Protein AF-A0A914LZ44-F1 (afdb_monomer_lite)

pLDDT: mean 82.4, std 18.2, range [41.75, 98.56]

Secondary structure (DSSP, 8-state):
---HHHHHHHHHHHHHHHHHHHHHHHHHHHHHHHHHHHHHHHHHHHHHHHT-HHHHT--S---HHHHHHHHHHHHHHHHHHHHHTTS----

Radius of gyration: 29.41 Å; chains: 1; bounding box: 49×22×104 Å

InterPro domains:
  IPR011598 Myc-type, basic helix-loop-helix (bHLH) domain [PF00010] (28-78)
  IPR011598 Myc-type, basic helix-loop-helix (bHLH) domain [PS50888] (25-78)
  IPR011598 Myc-type, basic helix-loop-helix (bHLH) domain [SM00353] (31-84)
  IPR036638 Helix-loop-helix DNA-binding domain superfamily [G3DSA:4.10.280.10] (27-90)
  IPR036638 Helix-loop-helix DNA-binding domain superfamily [SSF47459] (29-87)
  IPR050283 E-box Binding Transcriptional Regulators [PTHR23349] (17-88)

Sequence (91 aa):
MINLNKQTKFNRLQTKKTIQKKTITCVERRNARERTRVHTVNHAFLQLKRMLPSLAKNVKRVSKLKILRTSIQYIYQLISILGQTTQKSDG

Organism: Meloidogyne incognita (NCBI:txid6306)

Foldseek 3Di:
DDDPPVVVVVVVVVVVVVVVVVVVVVVVVVVVVVVVVVVVVVVVLVVLQCPQPVRVPPPDDDDSVRSVVSSVVVVVVVVVVVVVVVPDDDD

Structure (mmCIF, N/CA/C/O backbone):
data_AF-A0A914LZ44-F1
#
_entry.id   AF-A0A914LZ44-F1
#
loop_
_atom_site.group_PDB
_atom_site.id
_atom_site.type_symbol
_atom_site.label_atom_id
_atom_site.label_alt_id
_atom_site.label_comp_id
_atom_site.label_asym_id
_atom_site.label_entity_id
_atom_site.label_seq_id
_atom_site.pdbx_PDB_ins_code
_atom_site.Cartn_x
_atom_site.Cartn_y
_atom_site.Cartn_z
_atom_site.occupancy
_atom_site.B_iso_or_equiv
_atom_site.auth_seq_id
_atom_site.auth_comp_id
_atom_site.auth_asym_id
_atom_site.auth_atom_id
_atom_site.pdbx_PDB_model_num
ATOM 1 N N . MET A 1 1 ? 36.542 10.578 -60.660 1.00 47.28 1 MET A N 1
ATOM 2 C CA . MET A 1 1 ? 36.570 10.853 -59.202 1.00 47.28 1 MET A CA 1
ATOM 3 C C . MET A 1 1 ? 35.163 11.090 -58.639 1.00 47.28 1 MET A C 1
ATOM 5 O O . MET A 1 1 ? 34.846 12.208 -58.261 1.00 47.28 1 MET A O 1
ATOM 9 N N . ILE A 1 2 ? 34.294 10.076 -58.549 1.00 50.84 2 ILE A N 1
ATOM 10 C CA . ILE A 1 2 ? 32.994 10.233 -57.868 1.00 50.84 2 ILE A CA 1
ATOM 11 C C . ILE A 1 2 ? 32.608 8.889 -57.246 1.00 50.84 2 ILE A C 1
ATOM 13 O O . ILE A 1 2 ? 32.320 7.973 -58.002 1.00 50.84 2 ILE A O 1
ATOM 17 N N . ASN A 1 3 ? 32.626 8.766 -55.909 1.00 53.72 3 ASN A N 1
ATOM 18 C CA . ASN A 1 3 ? 31.556 8.155 -55.088 1.00 53.72 3 ASN A CA 1
ATOM 19 C C . ASN A 1 3 ? 31.920 8.083 -53.582 1.00 53.72 3 ASN A C 1
ATOM 21 O O . ASN A 1 3 ? 31.757 7.052 -52.938 1.00 53.72 3 ASN A O 1
ATOM 25 N N . LEU A 1 4 ? 32.396 9.181 -52.983 1.00 55.81 4 LEU A N 1
ATOM 26 C CA . LEU A 1 4 ? 32.585 9.241 -51.523 1.00 55.81 4 LEU A CA 1
ATOM 27 C C . LEU A 1 4 ? 31.267 9.552 -50.771 1.00 55.81 4 LEU A C 1
ATOM 29 O O . LEU A 1 4 ? 31.168 9.349 -49.566 1.00 55.81 4 LEU A O 1
ATOM 33 N N . ASN A 1 5 ? 30.219 10.001 -51.480 1.00 57.56 5 ASN A N 1
ATOM 34 C CA . ASN A 1 5 ? 28.978 10.524 -50.887 1.00 57.56 5 ASN A CA 1
ATOM 35 C C . ASN A 1 5 ? 27.856 9.485 -50.658 1.00 57.56 5 ASN A C 1
ATOM 37 O O . ASN A 1 5 ? 26.966 9.728 -49.840 1.00 57.56 5 ASN A O 1
ATOM 41 N N . LYS A 1 6 ? 27.852 8.331 -51.350 1.00 57.47 6 LYS A N 1
ATOM 42 C CA . LYS A 1 6 ? 26.872 7.255 -51.065 1.00 57.47 6 LYS A CA 1
ATOM 43 C C . LYS A 1 6 ? 27.286 6.420 -49.850 1.00 57.47 6 LYS A C 1
ATOM 45 O O . LYS A 1 6 ? 26.436 6.110 -49.015 1.00 57.47 6 LYS A O 1
ATOM 50 N N . GLN A 1 7 ? 28.584 6.139 -49.700 1.00 58.09 7 GLN A N 1
ATOM 51 C CA . GLN A 1 7 ? 29.123 5.375 -48.566 1.00 58.09 7 GLN A CA 1
ATOM 52 C C . GLN A 1 7 ? 28.923 6.114 -47.228 1.00 58.09 7 GLN A C 1
ATOM 54 O O . GLN A 1 7 ? 28.521 5.515 -46.230 1.00 58.09 7 GLN A O 1
ATOM 59 N N . THR A 1 8 ? 29.121 7.438 -47.208 1.00 59.00 8 THR A N 1
ATOM 60 C CA . THR A 1 8 ? 28.934 8.281 -46.012 1.00 59.00 8 THR A CA 1
ATOM 61 C C . THR A 1 8 ? 27.473 8.364 -45.567 1.00 59.00 8 THR A C 1
ATOM 63 O O . THR A 1 8 ? 27.191 8.289 -44.368 1.00 59.00 8 THR A O 1
ATOM 66 N N . LYS A 1 9 ? 26.520 8.458 -46.506 1.00 60.97 9 LYS A N 1
ATOM 67 C CA . LYS A 1 9 ? 25.079 8.435 -46.194 1.00 60.97 9 LYS A CA 1
ATOM 68 C C . LYS A 1 9 ? 24.634 7.086 -45.623 1.00 60.97 9 LYS A C 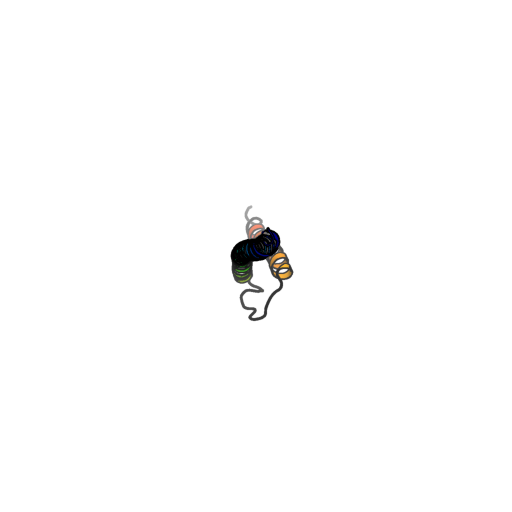1
ATOM 70 O O . LYS A 1 9 ? 23.898 7.076 -44.637 1.00 60.97 9 LYS A O 1
ATOM 75 N N . PHE A 1 10 ? 25.110 5.971 -46.185 1.00 59.12 10 PHE A N 1
ATOM 76 C CA . PHE A 1 10 ? 24.827 4.628 -45.667 1.00 59.12 10 PHE A CA 1
ATOM 77 C C . PHE A 1 10 ? 25.351 4.456 -44.234 1.00 59.12 10 PHE A C 1
ATOM 79 O O . PHE A 1 10 ? 24.589 4.090 -43.341 1.00 59.12 10 PHE A O 1
ATOM 86 N N . ASN A 1 11 ? 26.602 4.842 -43.972 1.00 60.59 11 ASN A N 1
ATOM 87 C CA . ASN A 1 11 ? 27.183 4.778 -42.628 1.00 60.59 11 ASN A CA 1
ATOM 88 C C . ASN A 1 11 ? 26.448 5.683 -41.621 1.00 60.59 11 ASN A C 1
ATOM 90 O O . ASN A 1 11 ? 26.217 5.269 -40.487 1.00 60.59 11 ASN A O 1
ATOM 94 N N . ARG A 1 12 ? 25.994 6.880 -42.027 1.00 62.16 12 ARG A N 1
ATOM 95 C CA . ARG A 1 12 ? 25.189 7.782 -41.176 1.00 62.16 12 ARG A CA 1
ATOM 96 C C . ARG A 1 12 ? 23.806 7.206 -40.834 1.00 62.16 12 ARG A C 1
ATOM 98 O O . ARG A 1 12 ? 23.288 7.458 -39.749 1.00 62.16 12 ARG A O 1
ATOM 105 N N . LEU A 1 13 ? 23.191 6.451 -41.742 1.00 61.06 13 LEU A N 1
ATOM 106 C CA . LEU A 1 13 ? 21.922 5.759 -41.484 1.00 61.06 13 LEU A CA 1
ATOM 107 C C . LEU A 1 13 ? 22.118 4.569 -40.534 1.00 61.06 13 LEU A C 1
ATOM 109 O O . LEU A 1 13 ? 21.296 4.368 -39.637 1.00 61.06 13 LEU A O 1
ATOM 113 N N . GLN A 1 14 ? 23.222 3.829 -40.682 1.00 62.28 14 GLN A N 1
ATOM 114 C CA . GLN A 1 14 ? 23.560 2.721 -39.786 1.00 62.28 14 GLN A CA 1
ATOM 115 C C . GLN A 1 14 ? 23.861 3.214 -38.367 1.00 62.28 14 GLN A C 1
ATOM 117 O O . GLN A 1 14 ? 23.282 2.697 -37.416 1.00 62.28 14 GLN A O 1
ATOM 122 N N . THR A 1 15 ? 24.657 4.276 -38.199 1.00 63.19 15 THR A N 1
ATOM 123 C CA . THR A 1 15 ? 24.945 4.837 -36.866 1.00 63.19 15 THR A CA 1
ATOM 124 C C . THR A 1 15 ? 23.694 5.380 -36.173 1.00 63.19 15 THR A C 1
ATOM 126 O O . THR A 1 15 ? 23.514 5.149 -34.977 1.00 63.19 15 THR A O 1
ATOM 129 N N . LYS A 1 16 ? 22.772 6.020 -36.909 1.00 63.50 16 LYS A N 1
ATOM 130 C CA . LYS A 1 16 ? 21.473 6.456 -36.364 1.00 63.50 16 LYS A CA 1
ATOM 131 C C . LYS A 1 16 ? 20.619 5.285 -35.863 1.00 63.50 16 LYS A C 1
ATOM 133 O O . LYS A 1 16 ? 20.061 5.385 -34.771 1.00 63.50 16 LYS A O 1
ATOM 138 N N . LYS A 1 17 ? 20.556 4.169 -36.602 1.00 66.00 17 LYS A N 1
ATOM 139 C CA . LYS A 1 17 ? 19.840 2.952 -36.168 1.00 66.00 17 LYS A CA 1
ATOM 140 C C . LYS A 1 17 ? 20.434 2.361 -34.887 1.00 66.00 17 LYS A C 1
ATOM 142 O O . LYS A 1 17 ? 19.686 2.006 -33.976 1.00 66.00 17 LYS A O 1
ATOM 147 N N . THR A 1 18 ? 21.761 2.291 -34.774 1.00 63.22 18 THR A N 1
ATOM 148 C CA . THR A 1 18 ? 22.425 1.738 -33.579 1.00 63.22 18 THR A CA 1
ATOM 149 C C . THR A 1 18 ? 22.207 2.616 -32.348 1.00 63.22 18 THR A C 1
ATOM 151 O O . THR A 1 18 ? 21.936 2.101 -31.261 1.00 63.22 18 THR A O 1
ATOM 154 N N . ILE A 1 19 ? 22.257 3.942 -32.513 1.00 67.81 19 ILE A N 1
ATOM 155 C CA . ILE A 1 19 ? 21.979 4.901 -31.435 1.00 67.81 19 ILE A CA 1
ATOM 156 C C . ILE A 1 19 ? 20.516 4.791 -30.984 1.00 67.81 19 ILE A C 1
ATOM 158 O O . ILE A 1 19 ? 20.263 4.711 -29.785 1.00 67.81 19 ILE A O 1
ATOM 162 N N . GLN A 1 20 ? 19.566 4.698 -31.919 1.00 69.00 20 GLN A N 1
ATOM 163 C CA . GLN A 1 20 ? 18.143 4.531 -31.604 1.00 69.00 20 GLN A CA 1
ATOM 164 C C . GLN A 1 20 ? 17.859 3.206 -30.874 1.00 69.00 20 GLN A C 1
ATOM 166 O O . GLN A 1 20 ? 17.104 3.172 -29.906 1.00 69.00 20 GLN A O 1
ATOM 171 N N . LYS A 1 21 ? 18.517 2.108 -31.262 1.00 69.81 21 LYS A N 1
ATOM 172 C CA . LYS A 1 21 ? 18.411 0.826 -30.544 1.00 69.81 21 LYS A CA 1
ATOM 173 C C . LYS A 1 21 ? 18.983 0.921 -29.119 1.00 69.81 21 LYS A C 1
ATOM 175 O O . LYS A 1 21 ? 18.400 0.392 -28.170 1.00 69.81 21 LYS A O 1
ATOM 180 N N . LYS A 1 22 ? 20.098 1.638 -28.937 1.00 72.75 22 LYS A N 1
ATOM 181 C CA . LYS A 1 22 ? 20.708 1.877 -27.617 1.00 72.75 22 LYS A CA 1
ATOM 182 C C . LYS A 1 22 ? 19.814 2.733 -26.706 1.00 72.75 22 LYS A C 1
ATOM 184 O O . LYS A 1 22 ? 19.736 2.462 -25.509 1.00 72.75 22 LYS A O 1
ATOM 189 N N . THR A 1 23 ? 19.115 3.736 -27.239 1.00 74.00 23 THR A N 1
ATOM 190 C CA . THR A 1 23 ? 18.181 4.550 -26.441 1.00 74.00 23 THR A CA 1
ATOM 191 C C . THR A 1 23 ? 16.930 3.766 -26.045 1.00 74.00 23 THR A C 1
ATOM 193 O O . THR A 1 23 ? 16.531 3.845 -24.885 1.00 74.00 23 THR A O 1
ATOM 196 N N . ILE A 1 24 ? 16.369 2.940 -26.938 1.00 80.19 24 ILE A N 1
ATOM 197 C CA . ILE A 1 24 ? 15.229 2.056 -26.623 1.00 80.19 24 ILE A CA 1
ATOM 198 C C . ILE A 1 24 ? 15.587 1.097 -25.480 1.00 80.19 24 ILE A C 1
ATOM 200 O O . ILE A 1 24 ? 14.901 1.069 -24.463 1.00 80.19 24 ILE A O 1
ATOM 204 N N . THR A 1 25 ? 16.717 0.396 -25.583 1.00 84.88 25 THR A N 1
ATOM 205 C CA . THR A 1 25 ? 17.168 -0.553 -24.544 1.00 84.88 25 THR A CA 1
ATOM 206 C C . THR A 1 25 ? 17.476 0.114 -23.195 1.00 84.88 25 THR A C 1
ATOM 208 O O . THR A 1 25 ? 17.237 -0.466 -22.132 1.00 84.88 25 THR A O 1
ATOM 211 N N . CYS A 1 26 ? 17.965 1.359 -23.201 1.00 87.19 26 CYS A N 1
ATOM 212 C CA . CYS A 1 26 ? 18.110 2.178 -21.993 1.00 87.19 26 CYS A CA 1
ATOM 213 C C . CYS A 1 26 ? 16.748 2.476 -21.340 1.00 87.19 26 CYS A C 1
ATOM 215 O O . CYS A 1 26 ? 16.578 2.267 -20.133 1.00 87.19 26 CYS A O 1
ATOM 217 N N . VAL A 1 27 ? 15.769 2.919 -22.136 1.00 89.88 27 VAL A N 1
ATOM 218 C CA . VAL A 1 27 ? 14.404 3.211 -21.672 1.00 89.88 27 VAL A CA 1
ATOM 219 C C . VAL A 1 27 ? 13.727 1.947 -21.142 1.00 89.88 27 VAL A C 1
ATOM 221 O O . VAL A 1 27 ? 13.142 1.977 -20.062 1.00 89.88 27 VAL A O 1
ATOM 224 N N . GLU A 1 28 ? 13.868 0.813 -21.826 1.00 94.06 28 GLU A N 1
ATOM 225 C CA . GLU A 1 28 ? 13.353 -0.485 -21.375 1.00 94.06 28 GLU A CA 1
ATOM 226 C C . GLU A 1 28 ? 13.940 -0.893 -20.023 1.00 94.06 28 GLU A C 1
ATOM 228 O O . GLU A 1 28 ? 13.196 -1.280 -19.118 1.00 94.06 28 GLU A O 1
ATOM 233 N N . ARG A 1 29 ? 15.260 -0.744 -19.847 1.00 94.75 29 ARG A N 1
ATOM 234 C CA . ARG A 1 29 ? 15.937 -1.018 -18.572 1.00 94.75 29 ARG A CA 1
ATOM 235 C C . ARG A 1 29 ? 15.426 -0.106 -17.459 1.00 94.75 29 ARG A C 1
ATOM 237 O O . ARG A 1 29 ? 15.214 -0.574 -16.340 1.00 94.75 29 ARG A O 1
ATOM 244 N N . ARG A 1 30 ? 15.218 1.183 -17.742 1.00 94.75 30 ARG A N 1
ATOM 245 C CA . ARG A 1 30 ? 14.638 2.137 -16.784 1.00 94.75 30 ARG A CA 1
ATOM 246 C C . ARG A 1 30 ? 13.201 1.753 -16.419 1.00 94.75 30 ARG A C 1
ATOM 248 O O . ARG A 1 30 ? 12.874 1.704 -15.237 1.00 94.75 30 ARG A O 1
ATOM 255 N N . ASN A 1 31 ? 12.372 1.411 -17.401 1.00 97.56 31 ASN A N 1
ATOM 256 C CA . ASN A 1 31 ? 10.987 0.997 -17.179 1.00 97.56 31 ASN A CA 1
ATOM 257 C C . ASN A 1 31 ? 10.902 -0.319 -16.396 1.00 97.56 31 ASN A C 1
ATOM 259 O O . ASN A 1 31 ? 10.040 -0.463 -15.534 1.00 97.56 31 ASN A O 1
ATOM 263 N N . ALA A 1 32 ? 11.809 -1.267 -16.648 1.00 97.19 32 ALA A N 1
ATOM 264 C CA . ALA A 1 32 ? 11.909 -2.499 -15.871 1.00 97.19 32 ALA A CA 1
ATOM 265 C C . ALA A 1 32 ? 12.213 -2.214 -14.393 1.00 97.19 32 ALA A C 1
ATOM 267 O O . ALA A 1 32 ? 11.539 -2.758 -13.521 1.00 97.19 32 ALA A O 1
ATOM 268 N N . ARG A 1 33 ? 13.154 -1.304 -14.111 1.00 98.06 33 ARG A N 1
ATOM 269 C CA . ARG A 1 33 ? 13.451 -0.866 -12.736 1.00 98.06 33 ARG A CA 1
ATOM 270 C C . ARG A 1 33 ? 12.240 -0.218 -12.072 1.00 98.06 33 ARG A C 1
ATOM 272 O O . ARG A 1 33 ? 11.932 -0.547 -10.930 1.00 98.06 33 ARG A O 1
ATOM 279 N N . GLU A 1 34 ? 11.537 0.657 -12.788 1.00 98.06 34 GLU A N 1
ATOM 280 C CA . GLU A 1 34 ? 10.353 1.322 -12.239 1.00 98.06 34 GLU A CA 1
ATOM 281 C C . GLU A 1 34 ? 9.225 0.327 -11.944 1.00 98.06 34 GLU A C 1
ATOM 283 O O . GLU A 1 34 ? 8.591 0.416 -10.893 1.00 98.06 34 GLU A O 1
ATOM 288 N N . ARG A 1 35 ? 9.027 -0.689 -12.795 1.00 98.50 35 ARG A N 1
ATOM 289 C CA . ARG A 1 35 ? 8.090 -1.786 -12.505 1.00 98.50 35 ARG A CA 1
ATOM 290 C C . ARG A 1 35 ? 8.456 -2.523 -11.220 1.00 98.50 35 ARG A C 1
ATOM 292 O O . ARG A 1 35 ? 7.569 -2.740 -10.399 1.00 98.50 35 ARG A O 1
ATOM 299 N N . THR A 1 36 ? 9.731 -2.860 -11.014 1.00 98.31 36 THR A N 1
ATOM 300 C CA . THR A 1 36 ? 10.190 -3.498 -9.767 1.00 98.31 36 THR A CA 1
ATOM 301 C C . THR A 1 36 ? 9.916 -2.607 -8.559 1.00 98.31 36 THR A C 1
ATOM 303 O O . THR A 1 36 ? 9.338 -3.063 -7.575 1.00 98.31 36 THR A O 1
ATOM 306 N N . ARG A 1 37 ? 10.242 -1.313 -8.647 1.00 98.56 37 ARG A N 1
ATOM 307 C CA . ARG A 1 37 ? 9.990 -0.349 -7.568 1.00 98.56 37 ARG A CA 1
ATOM 308 C C . ARG A 1 37 ? 8.499 -0.259 -7.221 1.00 98.56 37 ARG A C 1
ATOM 310 O O . ARG A 1 37 ? 8.126 -0.327 -6.050 1.00 98.56 37 ARG A O 1
ATOM 317 N N . VAL A 1 38 ? 7.637 -0.144 -8.233 1.00 98.50 38 VAL A N 1
ATOM 318 C CA . VAL A 1 38 ? 6.176 -0.092 -8.060 1.00 98.50 38 VAL A CA 1
ATOM 319 C C . VAL A 1 38 ? 5.631 -1.408 -7.505 1.00 98.50 38 VAL A C 1
ATOM 321 O O . VAL A 1 38 ? 4.729 -1.378 -6.666 1.00 98.50 38 VAL A O 1
ATOM 324 N N . HIS A 1 39 ? 6.180 -2.553 -7.917 1.00 98.38 39 HIS A N 1
ATOM 325 C CA . HIS A 1 39 ? 5.806 -3.853 -7.364 1.00 98.38 39 HIS A CA 1
ATOM 326 C C . HIS A 1 39 ? 6.084 -3.913 -5.857 1.00 98.38 39 HIS A C 1
ATOM 328 O O . HIS A 1 39 ? 5.209 -4.348 -5.105 1.00 98.38 39 HIS A O 1
ATOM 334 N N . THR A 1 40 ? 7.243 -3.435 -5.398 1.00 98.50 40 THR A N 1
ATOM 335 C CA . THR A 1 40 ? 7.570 -3.368 -3.964 1.00 98.50 40 THR A CA 1
ATOM 336 C C . THR A 1 40 ? 6.544 -2.535 -3.195 1.00 98.50 40 THR A C 1
ATOM 338 O O . THR A 1 40 ? 6.010 -2.986 -2.183 1.00 98.50 40 THR A O 1
ATOM 341 N N . VAL A 1 41 ? 6.181 -1.355 -3.710 1.00 98.44 41 VAL A N 1
ATOM 342 C CA . VAL A 1 41 ? 5.156 -0.499 -3.084 1.00 98.44 41 VAL A CA 1
ATOM 343 C C . VAL A 1 41 ? 3.794 -1.197 -3.052 1.00 98.44 41 VAL A C 1
ATOM 345 O O . VAL A 1 41 ? 3.117 -1.195 -2.026 1.00 98.44 41 VAL A O 1
ATOM 348 N N . ASN A 1 42 ? 3.377 -1.824 -4.152 1.00 98.00 42 ASN A N 1
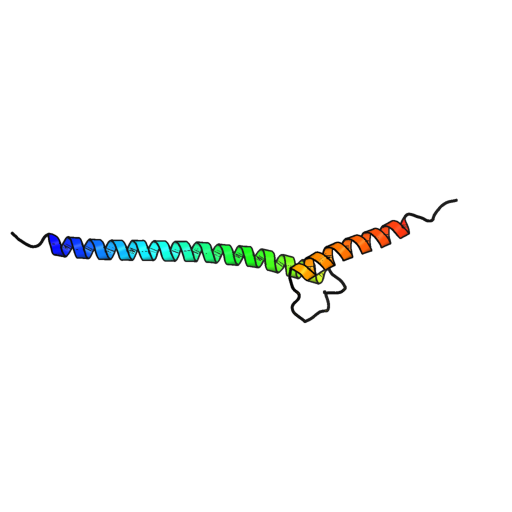ATOM 349 C CA . ASN A 1 42 ? 2.100 -2.534 -4.208 1.00 98.00 42 ASN A CA 1
ATOM 350 C C . ASN A 1 42 ? 2.058 -3.724 -3.235 1.00 98.00 42 ASN A C 1
ATOM 352 O O . ASN A 1 42 ? 1.015 -3.973 -2.630 1.00 98.00 42 ASN A O 1
ATOM 356 N N . HIS A 1 43 ? 3.182 -4.421 -3.046 1.00 98.25 43 HIS A N 1
ATOM 357 C CA . HIS A 1 43 ? 3.297 -5.482 -2.049 1.00 98.25 43 HIS A CA 1
ATOM 358 C C . HIS A 1 43 ? 3.131 -4.936 -0.624 1.00 98.25 43 HIS A C 1
ATOM 360 O O . HIS A 1 43 ? 2.342 -5.482 0.145 1.00 98.25 43 HIS A O 1
ATOM 366 N N . ALA A 1 44 ? 3.771 -3.809 -0.298 1.00 98.44 44 ALA A N 1
ATOM 367 C CA . ALA A 1 44 ? 3.589 -3.145 0.994 1.00 98.44 44 ALA A CA 1
ATOM 368 C C . ALA A 1 44 ? 2.122 -2.727 1.232 1.00 98.44 44 ALA A C 1
ATOM 370 O O . ALA A 1 44 ? 1.585 -2.942 2.317 1.00 98.44 44 ALA A O 1
ATOM 371 N N . PHE A 1 45 ? 1.425 -2.222 0.205 1.00 98.31 45 PHE A N 1
ATOM 372 C CA . PHE A 1 45 ? -0.018 -1.944 0.287 1.00 98.31 45 PHE A CA 1
ATOM 373 C C . PHE A 1 45 ? -0.854 -3.202 0.562 1.00 98.31 45 PHE A C 1
ATOM 375 O O . PHE A 1 45 ? -1.841 -3.132 1.297 1.00 98.31 45 PHE A O 1
ATOM 382 N N . LEU A 1 46 ? -0.482 -4.350 -0.013 1.00 96.56 46 LEU A N 1
ATOM 383 C CA . LEU A 1 46 ? -1.166 -5.616 0.244 1.00 96.56 46 LEU A CA 1
ATOM 384 C C . LEU A 1 46 ? -0.930 -6.099 1.679 1.00 96.56 46 LEU A C 1
ATOM 386 O O . LEU A 1 46 ? -1.881 -6.527 2.331 1.00 96.56 46 LEU A O 1
ATOM 390 N N . GLN A 1 47 ? 0.303 -6.000 2.181 1.00 97.50 47 GLN A N 1
ATOM 391 C CA . GLN A 1 47 ? 0.622 -6.318 3.575 1.00 97.50 47 GLN A CA 1
ATOM 392 C C . GLN A 1 47 ? -0.171 -5.425 4.531 1.00 97.50 47 GLN A C 1
ATOM 394 O O . GLN A 1 47 ? -0.862 -5.942 5.407 1.00 97.50 47 GLN A O 1
ATOM 399 N N . LEU A 1 48 ? -0.183 -4.111 4.286 1.00 98.19 48 LEU A N 1
ATOM 400 C CA . LEU A 1 48 ? -0.976 -3.166 5.066 1.00 98.19 48 LEU A CA 1
ATOM 401 C C . LEU A 1 48 ? -2.464 -3.535 5.047 1.00 98.19 48 LEU A C 1
ATOM 403 O O . LEU A 1 48 ? -3.072 -3.618 6.106 1.00 98.19 48 LEU A O 1
ATOM 407 N N . LYS A 1 49 ? -3.047 -3.848 3.878 1.00 97.31 49 LYS A N 1
ATOM 408 C CA . LYS A 1 49 ? -4.451 -4.296 3.771 1.00 97.31 49 LYS A CA 1
ATOM 409 C C . LYS A 1 49 ? -4.739 -5.509 4.664 1.00 97.31 49 LYS A C 1
ATOM 411 O O . LYS A 1 49 ? -5.791 -5.549 5.297 1.00 97.31 49 LYS A O 1
ATOM 416 N N . ARG A 1 50 ? -3.837 -6.496 4.701 1.00 96.12 50 ARG A N 1
ATOM 417 C CA . ARG A 1 50 ? -4.013 -7.734 5.486 1.00 96.12 50 ARG A CA 1
ATOM 418 C C . ARG A 1 50 ? -4.028 -7.481 6.994 1.00 96.12 50 ARG A C 1
ATOM 420 O O . ARG A 1 50 ? -4.664 -8.247 7.706 1.00 96.12 50 ARG A O 1
ATOM 427 N N . MET A 1 51 ? -3.383 -6.413 7.460 1.00 96.38 51 MET A N 1
ATOM 428 C CA . MET A 1 51 ? -3.380 -6.015 8.873 1.00 96.38 51 MET A CA 1
ATOM 429 C C . MET A 1 51 ? -4.669 -5.305 9.312 1.00 96.38 51 MET A C 1
ATOM 431 O O . MET A 1 51 ? -4.871 -5.108 10.505 1.00 96.38 51 MET A O 1
ATOM 435 N N . LEU A 1 52 ? -5.536 -4.900 8.377 1.00 96.88 52 LEU A N 1
ATOM 436 C CA . LEU A 1 52 ? -6.751 -4.138 8.677 1.00 96.88 52 LEU A CA 1
ATOM 437 C C . LEU A 1 52 ? -7.947 -5.086 8.845 1.00 96.88 52 LEU A C 1
ATOM 439 O O . LEU A 1 52 ? -8.373 -5.673 7.847 1.00 96.88 52 LEU A O 1
ATOM 443 N N . PRO A 1 53 ? -8.561 -5.204 10.040 1.00 94.00 53 PRO A N 1
ATOM 444 C CA . PRO A 1 53 ? -9.615 -6.192 10.298 1.00 94.00 53 PRO A CA 1
ATOM 445 C C . PRO A 1 53 ? -10.805 -6.107 9.332 1.00 94.00 53 PRO A C 1
ATOM 447 O O . PRO A 1 53 ? -11.300 -7.126 8.854 1.00 94.00 53 PRO A O 1
ATOM 450 N N . SER A 1 54 ? -11.217 -4.889 8.970 1.00 90.94 54 SER A N 1
ATOM 451 C CA . SER A 1 54 ? -12.333 -4.641 8.046 1.00 90.94 54 SER A CA 1
ATOM 452 C C . SER A 1 54 ? -12.017 -4.968 6.581 1.00 90.94 54 SER A C 1
ATOM 454 O O . SER A 1 54 ? -12.930 -5.142 5.773 1.00 90.94 54 SER A O 1
ATOM 456 N N . LEU A 1 55 ? -10.737 -5.071 6.206 1.00 93.31 55 LEU A N 1
ATOM 457 C CA . LEU A 1 55 ? -10.304 -5.314 4.825 1.00 93.31 55 LEU A CA 1
ATOM 458 C C . LEU A 1 55 ? -9.598 -6.663 4.632 1.00 93.31 55 LEU A C 1
ATOM 460 O O . LEU A 1 55 ? -9.498 -7.119 3.492 1.00 93.31 55 LEU A O 1
ATOM 464 N N . ALA A 1 56 ? -9.153 -7.318 5.706 1.00 88.31 56 ALA A N 1
ATOM 465 C CA . ALA A 1 56 ? -8.384 -8.560 5.658 1.00 88.31 56 ALA A CA 1
ATOM 466 C C . ALA A 1 56 ? -9.143 -9.708 4.972 1.00 88.31 56 ALA A C 1
ATOM 468 O O . ALA A 1 56 ? -8.569 -10.414 4.147 1.00 88.31 56 ALA A O 1
ATOM 469 N N . LYS A 1 57 ? -10.447 -9.851 5.251 1.00 87.19 57 LYS A N 1
ATOM 470 C CA . LYS A 1 57 ? -11.319 -10.889 4.661 1.00 87.19 57 LYS A CA 1
ATOM 471 C C . LYS A 1 57 ? -11.950 -10.478 3.324 1.00 87.19 57 LYS A C 1
ATOM 473 O O . LYS A 1 57 ? -12.624 -11.277 2.680 1.00 87.19 57 LYS A O 1
ATOM 478 N N . ASN A 1 58 ? -11.757 -9.230 2.891 1.00 82.38 58 ASN A N 1
ATOM 479 C CA . ASN A 1 58 ? -12.364 -8.730 1.663 1.00 82.38 58 ASN A CA 1
ATOM 480 C C . ASN A 1 58 ? -11.626 -9.275 0.432 1.00 82.38 58 ASN A C 1
ATOM 482 O O . ASN A 1 58 ? -10.531 -8.814 0.090 1.00 82.38 58 ASN A O 1
ATOM 486 N N . VAL A 1 59 ? -12.272 -10.214 -0.267 1.00 81.44 59 VAL A N 1
ATOM 487 C CA . VAL A 1 59 ? -11.777 -10.828 -1.515 1.00 81.44 59 VAL A 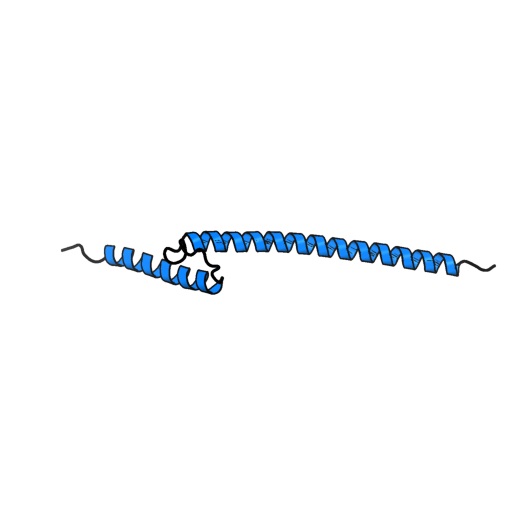CA 1
ATOM 488 C C . VAL A 1 59 ? -11.721 -9.807 -2.662 1.00 81.44 59 VAL A C 1
ATOM 490 O O . VAL A 1 59 ? -10.891 -9.908 -3.563 1.00 81.44 59 VAL A O 1
ATOM 493 N N . LYS A 1 60 ? -12.558 -8.762 -2.608 1.00 89.81 60 LYS A N 1
ATOM 494 C CA . LYS A 1 60 ? -12.587 -7.697 -3.618 1.00 89.81 60 LYS A CA 1
ATOM 495 C C . LYS A 1 60 ? -11.324 -6.825 -3.579 1.00 89.81 60 LYS A C 1
ATOM 497 O O . LYS A 1 60 ? -10.676 -6.628 -2.541 1.00 89.81 60 LYS A O 1
ATOM 502 N N . ARG A 1 61 ? -10.989 -6.251 -4.741 1.00 91.31 61 ARG A N 1
ATOM 503 C CA . ARG A 1 61 ? -9.954 -5.215 -4.861 1.00 91.31 61 ARG A CA 1
ATOM 504 C C . ARG A 1 61 ? -10.355 -3.985 -4.046 1.00 91.31 61 ARG A C 1
ATOM 506 O O . ARG A 1 61 ? -11.489 -3.528 -4.125 1.00 91.31 61 ARG A O 1
ATOM 513 N N . VAL A 1 62 ? -9.404 -3.449 -3.285 1.00 94.50 62 VAL A N 1
ATOM 514 C CA . VAL A 1 62 ? -9.580 -2.243 -2.466 1.00 94.50 62 VAL A CA 1
ATOM 515 C C . VAL A 1 62 ? -8.647 -1.163 -3.000 1.00 94.50 62 VAL A C 1
ATOM 517 O O . VAL A 1 62 ? -7.501 -1.451 -3.346 1.00 94.50 62 VAL A O 1
ATOM 520 N N . SER A 1 63 ? -9.130 0.076 -3.091 1.00 97.19 63 SER A N 1
ATOM 521 C CA . SER A 1 63 ? -8.316 1.196 -3.566 1.00 97.19 63 SER A CA 1
ATOM 522 C C . SER A 1 63 ? -7.222 1.570 -2.5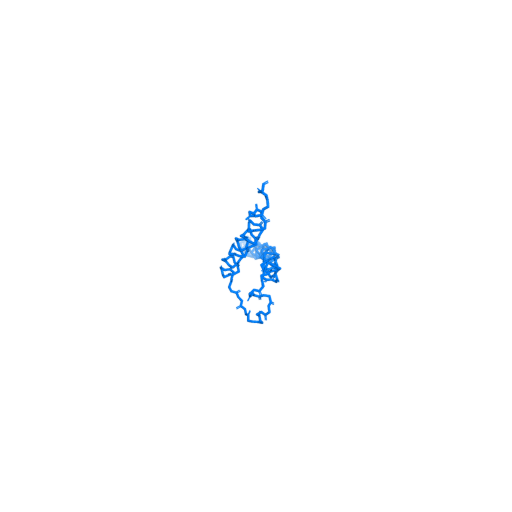58 1.00 97.19 63 SER A C 1
ATOM 524 O O . SER A 1 63 ? -7.405 1.445 -1.346 1.00 97.19 63 SER A O 1
ATOM 526 N N . LYS A 1 64 ? -6.091 2.093 -3.054 1.00 97.69 64 LYS A N 1
ATOM 527 C CA . LYS A 1 64 ? -4.973 2.562 -2.211 1.00 97.69 64 LYS A CA 1
ATOM 528 C C . LYS A 1 64 ? -5.431 3.602 -1.186 1.00 97.69 64 LYS A C 1
ATOM 530 O O . LYS A 1 64 ? -5.091 3.499 -0.016 1.00 97.69 64 LYS A O 1
ATOM 535 N N . LEU A 1 65 ? -6.273 4.548 -1.609 1.00 98.19 65 LEU A N 1
ATOM 536 C CA . LEU A 1 65 ? -6.830 5.579 -0.733 1.00 98.19 65 LEU A CA 1
ATOM 537 C C . LEU A 1 65 ? -7.684 4.991 0.397 1.00 98.19 65 LEU A C 1
ATOM 539 O O . LEU A 1 65 ? -7.588 5.442 1.537 1.00 98.19 65 LEU A O 1
ATOM 543 N N . LYS A 1 66 ? -8.507 3.977 0.101 1.00 97.12 66 LYS A N 1
ATOM 544 C CA . LYS A 1 66 ? -9.319 3.315 1.127 1.00 97.12 66 LYS A CA 1
ATOM 545 C C . LYS A 1 66 ? -8.436 2.576 2.130 1.00 97.12 66 LYS A C 1
ATOM 547 O O . LYS A 1 66 ? -8.699 2.697 3.320 1.00 97.12 66 LYS A O 1
ATOM 552 N N . ILE A 1 67 ? -7.383 1.889 1.669 1.00 98.19 67 ILE A N 1
ATOM 553 C CA . ILE A 1 67 ? -6.396 1.246 2.554 1.00 98.19 67 ILE A CA 1
ATOM 554 C C . ILE A 1 67 ? -5.802 2.289 3.511 1.00 98.19 67 ILE A C 1
ATOM 556 O O . ILE A 1 67 ? -5.906 2.102 4.716 1.00 98.19 67 ILE A O 1
ATOM 560 N N . LEU A 1 68 ? -5.294 3.419 3.001 1.00 98.56 68 LEU A N 1
ATOM 561 C CA . LEU A 1 68 ? -4.693 4.474 3.835 1.00 98.56 68 LEU A CA 1
ATOM 562 C C . LEU A 1 68 ? -5.669 5.049 4.871 1.00 98.56 68 LEU A C 1
ATOM 564 O O . LEU A 1 68 ? -5.335 5.135 6.051 1.00 98.56 68 LEU A O 1
ATOM 568 N N . ARG A 1 69 ? -6.891 5.407 4.453 1.00 98.25 69 ARG A N 1
ATOM 569 C CA . ARG A 1 69 ? -7.914 5.949 5.366 1.00 98.25 69 ARG A CA 1
ATOM 570 C C . ARG A 1 69 ? -8.276 4.954 6.467 1.00 98.25 69 ARG A C 1
ATOM 572 O O . ARG A 1 69 ? -8.378 5.332 7.629 1.00 98.25 69 ARG A O 1
ATOM 579 N N . THR A 1 70 ? -8.450 3.684 6.107 1.00 97.56 70 THR A N 1
ATOM 580 C CA . THR A 1 70 ? -8.787 2.634 7.072 1.00 97.56 70 THR A CA 1
ATOM 581 C C . THR A 1 70 ? -7.616 2.312 8.004 1.00 97.56 70 THR A C 1
ATOM 583 O O . THR A 1 70 ? -7.861 2.039 9.173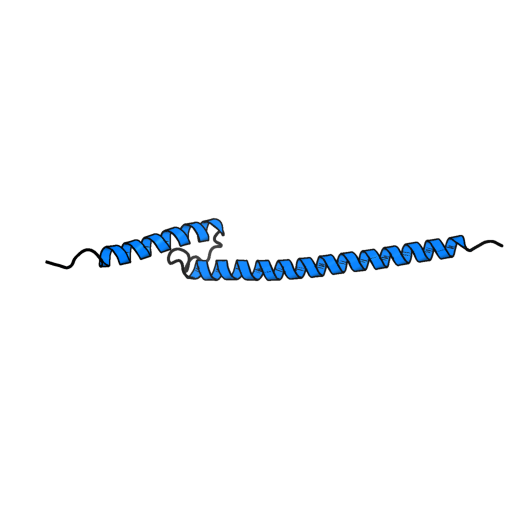 1.00 97.56 70 THR A O 1
ATOM 586 N N . SER A 1 71 ? -6.364 2.414 7.549 1.00 98.19 71 SER A N 1
ATOM 587 C CA . SER A 1 71 ? -5.185 2.296 8.419 1.00 98.19 71 SER A CA 1
ATOM 588 C C . SER A 1 71 ? -5.137 3.370 9.496 1.00 98.19 71 SER A C 1
ATOM 590 O O . SER A 1 71 ? -4.959 3.039 10.663 1.00 98.19 71 SER A O 1
ATOM 592 N N . ILE A 1 72 ? -5.344 4.635 9.120 1.00 98.00 72 ILE A N 1
ATOM 593 C CA . ILE A 1 72 ? -5.362 5.757 10.070 1.00 98.00 72 ILE A CA 1
ATOM 594 C C . ILE A 1 72 ? -6.455 5.540 11.123 1.00 98.00 72 ILE A C 1
ATOM 596 O O . ILE A 1 72 ? -6.189 5.597 12.320 1.00 98.00 72 ILE A O 1
ATOM 600 N N . GLN A 1 73 ? -7.672 5.213 10.678 1.00 97.25 73 GLN A N 1
ATOM 601 C CA . GLN A 1 73 ? -8.785 4.928 11.582 1.00 97.25 73 GLN A CA 1
ATOM 602 C C . GLN A 1 73 ? -8.478 3.756 12.523 1.00 97.25 73 GLN A C 1
ATOM 604 O O . GLN A 1 73 ? -8.796 3.826 13.707 1.00 97.25 73 GLN A O 1
ATOM 609 N N . TYR A 1 74 ? -7.855 2.691 12.015 1.00 97.50 74 TYR A N 1
ATOM 610 C CA . TYR A 1 74 ? -7.530 1.524 12.825 1.00 97.50 74 TYR A CA 1
ATOM 611 C C . TYR A 1 74 ? -6.492 1.846 13.904 1.00 97.50 74 TYR A C 1
ATOM 613 O O . TYR A 1 74 ? -6.671 1.443 15.049 1.00 97.50 74 TYR A O 1
ATOM 621 N N . ILE A 1 75 ? -5.469 2.646 13.586 1.00 96.62 75 ILE A N 1
ATOM 622 C CA . ILE A 1 75 ? -4.507 3.134 14.585 1.00 96.62 75 ILE A CA 1
ATOM 623 C C . ILE A 1 75 ? -5.231 3.916 15.693 1.00 96.62 75 ILE A C 1
ATOM 625 O O . ILE A 1 75 ? -5.016 3.628 16.867 1.00 96.62 75 ILE A O 1
ATOM 629 N N . TYR A 1 76 ? -6.136 4.841 15.350 1.00 96.06 76 TYR A N 1
ATOM 630 C CA . TYR A 1 76 ? -6.900 5.590 16.359 1.00 96.06 76 TYR A CA 1
ATOM 631 C C . TYR A 1 76 ? -7.799 4.701 17.222 1.00 96.06 76 TYR A C 1
ATOM 633 O O . TYR A 1 76 ? -7.917 4.934 18.423 1.00 96.06 76 TYR A O 1
ATOM 641 N N . GLN A 1 77 ? -8.408 3.666 16.642 1.00 95.75 77 GLN A N 1
ATOM 642 C CA . GLN A 1 77 ? -9.202 2.696 17.399 1.00 95.75 77 GLN A CA 1
ATOM 643 C C . GLN A 1 77 ? -8.338 1.923 18.395 1.00 95.75 77 GLN A C 1
ATOM 645 O O . GLN A 1 77 ? -8.716 1.811 19.557 1.00 95.75 77 GLN A O 1
ATOM 650 N N . LEU A 1 78 ? -7.166 1.442 17.967 1.00 95.38 78 LEU A N 1
ATOM 651 C CA . LEU A 1 78 ? -6.225 0.758 18.854 1.00 95.38 78 LEU A CA 1
ATOM 652 C C . LEU A 1 78 ? -5.767 1.676 19.994 1.00 95.38 78 LEU A C 1
ATOM 654 O O . LEU A 1 78 ? -5.803 1.263 21.148 1.00 95.38 78 LEU A O 1
ATOM 658 N N . ILE A 1 79 ? -5.418 2.932 19.694 1.00 95.38 79 ILE A N 1
ATOM 659 C CA . ILE A 1 79 ? -5.057 3.929 20.715 1.00 95.38 79 ILE A CA 1
ATOM 660 C C . ILE A 1 79 ? -6.214 4.153 21.693 1.00 95.38 79 ILE A C 1
ATOM 662 O O . ILE A 1 79 ? -5.984 4.198 22.894 1.00 95.38 79 ILE A O 1
ATOM 666 N N . SER A 1 80 ? -7.454 4.264 21.210 1.00 92.81 80 SER A N 1
ATOM 667 C CA . SER A 1 80 ? -8.621 4.456 22.077 1.00 92.81 80 SER A CA 1
ATOM 668 C C . SER A 1 80 ? -8.861 3.259 22.995 1.00 92.81 80 SER A C 1
ATOM 670 O O . SER A 1 80 ? -9.124 3.459 24.175 1.00 92.81 80 SER A O 1
ATOM 672 N N . ILE A 1 81 ? -8.721 2.030 22.490 1.00 94.06 81 ILE A N 1
ATOM 673 C CA . ILE A 1 81 ? -8.854 0.809 23.299 1.00 94.06 81 ILE A CA 1
ATOM 674 C C . ILE A 1 81 ? -7.771 0.773 24.387 1.00 94.06 81 ILE A C 1
ATOM 676 O O . ILE A 1 81 ? -8.081 0.523 25.547 1.00 94.06 81 ILE A O 1
ATOM 680 N N . LEU A 1 82 ? -6.522 1.098 24.037 1.00 92.88 82 LEU A N 1
ATOM 681 C CA . LEU A 1 82 ? -5.403 1.139 24.987 1.00 92.88 82 LEU A CA 1
ATOM 682 C C . LEU A 1 82 ? -5.505 2.310 25.991 1.00 92.88 82 LEU A C 1
ATOM 684 O O . LEU A 1 82 ? -5.111 2.182 27.152 1.00 92.88 82 LEU A O 1
ATOM 688 N N . GLY A 1 83 ? -6.062 3.446 25.569 1.00 79.81 83 GLY A N 1
ATOM 689 C CA . GLY A 1 83 ? -6.330 4.616 26.413 1.00 79.81 83 GLY A CA 1
ATOM 690 C C . GLY A 1 83 ? -7.506 4.409 27.374 1.00 79.81 83 GLY A C 1
ATOM 691 O O . GLY A 1 83 ? -7.467 4.862 28.513 1.00 79.81 83 GLY A O 1
ATOM 692 N N . GLN A 1 84 ? -8.531 3.664 26.951 1.00 59.56 84 GLN A N 1
ATOM 693 C CA . GLN A 1 84 ? -9.621 3.215 27.825 1.00 59.56 84 GLN A CA 1
ATOM 694 C C . GLN A 1 84 ? -9.123 2.220 28.883 1.00 59.56 84 GLN A C 1
ATOM 696 O O . GLN A 1 84 ? -9.631 2.223 29.999 1.00 59.56 84 GLN A O 1
ATOM 701 N N . THR A 1 85 ? -8.084 1.429 28.586 1.00 53.44 85 THR A N 1
ATOM 702 C CA . THR A 1 85 ? -7.429 0.582 29.598 1.00 53.44 85 THR A CA 1
ATOM 703 C C . THR A 1 85 ? -6.536 1.351 30.580 1.00 53.44 85 THR A C 1
ATOM 705 O O . THR A 1 85 ? -6.138 0.773 31.582 1.00 53.44 85 THR A O 1
ATOM 708 N N . THR A 1 86 ? -6.229 2.635 30.344 1.00 53.25 86 THR A N 1
ATOM 709 C CA . THR A 1 86 ? -5.366 3.457 31.226 1.00 53.25 86 THR A CA 1
ATOM 710 C C . THR A 1 86 ? -6.121 4.488 32.074 1.00 53.25 86 THR A C 1
ATOM 712 O O . THR A 1 86 ? -5.493 5.326 32.713 1.00 53.25 86 THR A O 1
ATOM 715 N N . GLN A 1 87 ? -7.457 4.433 32.125 1.00 50.94 87 GLN A N 1
ATOM 716 C CA . GLN A 1 87 ? -8.274 5.332 32.952 1.00 50.94 87 GLN A CA 1
ATOM 717 C C . GLN A 1 87 ? -9.421 4.585 33.658 1.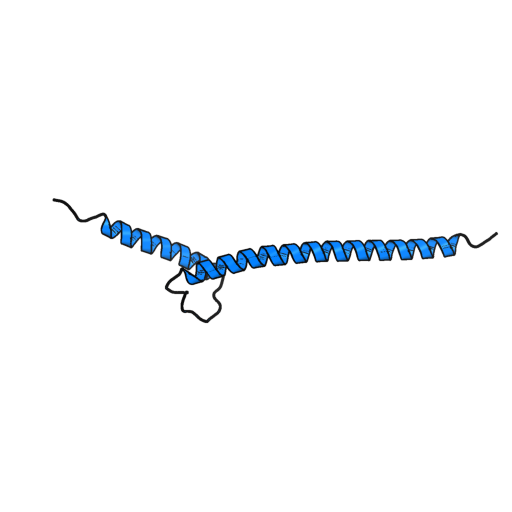00 50.94 87 GLN A C 1
ATOM 719 O O . GLN A 1 87 ? -10.587 4.833 33.354 1.00 50.94 87 GLN A O 1
ATOM 724 N N . LYS A 1 88 ? -9.096 3.664 34.587 1.00 50.06 88 LYS A N 1
ATOM 725 C CA . LYS A 1 88 ? -9.861 3.402 35.835 1.00 50.06 88 LYS A CA 1
ATOM 726 C C . LYS A 1 88 ? -9.163 2.377 36.760 1.00 50.06 88 LYS A C 1
ATOM 728 O O . LYS A 1 88 ? -9.456 1.189 36.696 1.00 50.06 88 LYS A O 1
ATOM 733 N N . SER A 1 89 ? -8.263 2.871 37.609 1.00 45.94 89 SER A N 1
ATOM 734 C CA . SER A 1 89 ? -7.707 2.283 38.855 1.00 45.94 89 SER A CA 1
ATOM 735 C C . SER A 1 89 ? -6.655 3.306 39.321 1.00 45.94 89 SER A C 1
ATOM 737 O O . SER A 1 89 ? -5.757 3.601 38.536 1.00 45.94 89 SER A O 1
ATOM 739 N N . ASP A 1 90 ? -6.712 4.019 40.441 1.00 44.91 90 ASP A N 1
ATOM 740 C CA . ASP A 1 90 ? -7.326 3.839 41.763 1.00 44.91 90 ASP A CA 1
ATOM 741 C C . ASP A 1 90 ? -7.670 5.261 42.305 1.00 44.91 90 ASP A C 1
ATOM 743 O O . ASP A 1 90 ? -7.199 6.255 41.751 1.00 44.91 90 ASP A O 1
ATOM 747 N N . GLY A 1 91 ? -8.594 5.493 43.243 1.00 41.75 91 GLY A N 1
ATOM 748 C CA . GLY A 1 91 ? -8.634 4.867 44.563 1.00 41.75 91 GLY A CA 1
ATOM 749 C C . GLY A 1 91 ? -7.621 5.562 45.458 1.00 41.75 91 GLY A C 1
ATOM 750 O O . GLY A 1 91 ? -6.437 5.189 45.358 1.00 41.75 91 GLY A O 1
#